Protein AF-A0A8R7V082-F1 (afdb_monomer_lite)

InterPro domains:
  IPR002182 NB-ARC [PF00931] (19-140)

Structure (mmCIF, N/CA/C/O backbone):
data_AF-A0A8R7V082-F1
#
_entry.id   AF-A0A8R7V082-F1
#
loop_
_atom_site.group_PDB
_atom_site.id
_atom_site.type_symbol
_atom_site.label_atom_id
_atom_site.label_alt_id
_atom_site.label_comp_id
_atom_site.label_asym_id
_atom_site.label_entity_id
_atom_site.label_seq_id
_atom_site.pdbx_PDB_ins_code
_atom_site.Cartn_x
_atom_site.Cartn_y
_atom_site.Cartn_z
_atom_site.occupancy
_atom_site.B_iso_or_equiv
_atom_site.auth_seq_id
_atom_site.auth_comp_id
_atom_site.auth_asym_id
_atom_site.auth_atom_id
_atom_site.pdbx_PDB_model_num
ATOM 1 N N . MET A 1 1 ? 19.829 -14.279 5.951 1.00 40.75 1 MET A N 1
ATOM 2 C CA . MET A 1 1 ? 19.672 -14.667 4.534 1.00 40.75 1 MET A CA 1
ATOM 3 C C . MET A 1 1 ? 19.369 -13.370 3.805 1.00 40.75 1 MET A C 1
ATOM 5 O O . MET A 1 1 ? 18.432 -12.704 4.218 1.00 40.75 1 MET A O 1
ATOM 9 N N . SER A 1 2 ? 20.220 -12.920 2.884 1.00 54.66 2 SER A N 1
ATOM 10 C CA . SER A 1 2 ? 19.981 -11.670 2.151 1.00 54.66 2 SER A CA 1
ATOM 11 C C . SER A 1 2 ? 18.778 -11.851 1.229 1.00 54.66 2 SER A C 1
ATOM 13 O O . SER A 1 2 ? 18.703 -12.863 0.530 1.00 54.66 2 SER A O 1
ATOM 15 N N . LEU A 1 3 ? 17.841 -10.901 1.241 1.00 65.12 3 LEU A N 1
ATOM 16 C CA . LEU A 1 3 ? 16.756 -10.869 0.263 1.00 65.12 3 LEU A CA 1
ATOM 17 C C . LEU A 1 3 ? 17.354 -10.753 -1.151 1.00 65.12 3 LEU A C 1
ATOM 19 O O . LEU A 1 3 ? 18.389 -10.099 -1.313 1.00 65.12 3 LEU A O 1
ATOM 23 N N . PRO A 1 4 ? 16.758 -11.398 -2.167 1.00 78.50 4 PRO A N 1
ATOM 24 C CA . PRO A 1 4 ? 17.217 -11.248 -3.540 1.00 78.50 4 PRO A CA 1
ATOM 25 C C . PRO A 1 4 ? 17.093 -9.780 -3.960 1.00 78.50 4 PRO A C 1
ATOM 27 O O . PRO A 1 4 ? 16.027 -9.181 -3.841 1.00 78.50 4 PRO A O 1
ATOM 30 N N . GLN A 1 5 ? 18.198 -9.207 -4.433 1.00 82.94 5 GLN A N 1
ATOM 31 C CA . GLN A 1 5 ? 18.265 -7.839 -4.938 1.00 82.94 5 GLN A CA 1
ATOM 32 C C . GLN A 1 5 ? 18.369 -7.863 -6.459 1.00 82.94 5 GLN A C 1
ATOM 34 O O . GLN A 1 5 ? 19.020 -8.737 -7.034 1.00 82.94 5 GLN A O 1
ATOM 39 N N . LEU A 1 6 ? 17.732 -6.888 -7.101 1.00 87.50 6 LEU A N 1
ATOM 40 C CA . LEU A 1 6 ? 17.827 -6.671 -8.533 1.00 87.50 6 LEU A CA 1
ATOM 41 C C . LEU A 1 6 ? 18.135 -5.202 -8.794 1.00 87.50 6 LEU A C 1
ATOM 43 O O . LEU A 1 6 ? 17.368 -4.324 -8.406 1.00 87.50 6 LEU A O 1
ATOM 47 N N . GLU A 1 7 ? 19.246 -4.958 -9.474 1.00 89.38 7 GLU A N 1
ATOM 48 C CA . GLU A 1 7 ? 19.639 -3.622 -9.902 1.00 89.38 7 GLU A CA 1
ATOM 49 C C . GLU A 1 7 ? 19.037 -3.308 -11.274 1.00 89.38 7 GLU A C 1
ATOM 51 O O . GLU A 1 7 ? 19.081 -4.128 -12.196 1.00 89.38 7 GLU A O 1
ATOM 56 N N . ILE A 1 8 ? 18.489 -2.101 -11.410 1.00 90.94 8 ILE A N 1
ATOM 57 C CA . ILE A 1 8 ? 18.062 -1.528 -12.688 1.00 90.94 8 ILE A CA 1
ATOM 58 C C . ILE A 1 8 ? 18.880 -0.267 -12.958 1.00 90.94 8 ILE A C 1
ATOM 60 O O . ILE A 1 8 ? 19.217 0.474 -12.036 1.00 90.94 8 ILE A O 1
ATOM 64 N N . PHE A 1 9 ? 19.187 -0.008 -14.226 1.00 90.50 9 PHE A N 1
ATOM 65 C CA . PHE A 1 9 ? 19.923 1.184 -14.635 1.00 90.50 9 PHE A CA 1
ATOM 66 C C . PHE A 1 9 ? 18.983 2.115 -15.390 1.00 90.50 9 PHE A C 1
ATOM 68 O O . PHE A 1 9 ? 18.525 1.780 -16.477 1.00 90.50 9 PHE A O 1
ATOM 75 N N . ALA A 1 10 ? 18.716 3.283 -14.811 1.00 94.88 10 ALA A N 1
ATOM 76 C CA . ALA A 1 10 ? 17.872 4.314 -15.400 1.00 94.88 10 ALA A CA 1
ATOM 77 C C . ALA A 1 10 ? 18.440 5.706 -15.111 1.00 94.88 10 ALA A C 1
ATOM 79 O O . ALA A 1 10 ? 19.001 5.947 -14.037 1.00 94.88 10 ALA A O 1
ATOM 80 N N . LYS A 1 11 ? 18.299 6.622 -16.071 1.00 94.25 11 LYS A N 1
ATOM 81 C CA . LYS A 1 11 ? 18.801 8.003 -16.000 1.00 94.25 11 LYS A CA 1
ATOM 82 C C . LYS A 1 11 ? 17.742 8.991 -15.532 1.00 94.25 11 LYS A C 1
ATOM 84 O O . LYS A 1 11 ? 18.093 10.067 -15.054 1.00 94.25 11 LYS A O 1
ATOM 89 N N . ASP A 1 12 ? 16.469 8.638 -15.675 1.00 95.81 12 ASP A N 1
ATOM 90 C CA . ASP A 1 12 ? 15.337 9.465 -15.280 1.00 95.81 12 ASP A CA 1
ATOM 91 C C . ASP A 1 12 ? 14.138 8.620 -14.816 1.00 95.81 12 ASP A C 1
ATOM 93 O O . ASP A 1 12 ? 14.175 7.388 -14.778 1.00 95.81 12 ASP A O 1
ATOM 97 N N . VAL A 1 13 ? 13.075 9.313 -14.403 1.00 96.31 13 VAL A N 1
ATOM 98 C CA . VAL A 1 13 ? 11.848 8.716 -13.858 1.00 96.31 13 VAL A CA 1
ATOM 99 C C . VAL A 1 13 ? 11.105 7.865 -14.888 1.00 96.31 13 VAL A C 1
ATOM 101 O O . VAL A 1 13 ? 10.506 6.853 -14.517 1.00 96.31 13 VAL A O 1
ATOM 104 N N . ASP A 1 14 ? 11.113 8.268 -16.158 1.00 96.00 14 ASP A N 1
ATOM 105 C CA . ASP A 1 14 ? 10.410 7.543 -17.211 1.00 96.00 14 ASP A CA 1
ATOM 106 C C . ASP A 1 14 ? 11.165 6.260 -17.558 1.00 96.00 14 ASP A C 1
ATOM 108 O O . ASP A 1 14 ? 10.558 5.192 -17.578 1.00 96.00 14 ASP A O 1
ATOM 112 N N . GLU A 1 15 ? 12.488 6.331 -17.725 1.00 95.94 15 GLU A N 1
ATOM 113 C CA . GLU A 1 15 ? 13.335 5.155 -17.953 1.00 95.94 15 GLU A CA 1
ATOM 114 C C . GLU A 1 15 ? 13.245 4.172 -16.775 1.00 95.94 15 GLU A C 1
ATOM 116 O O . GLU A 1 15 ? 13.080 2.973 -16.990 1.00 95.94 15 GLU A O 1
ATOM 121 N N . ALA A 1 16 ? 13.240 4.662 -15.529 1.00 96.12 16 ALA A N 1
ATOM 122 C CA . ALA A 1 16 ? 13.080 3.810 -14.349 1.00 96.12 16 ALA A CA 1
ATOM 123 C C . ALA A 1 16 ? 11.725 3.087 -14.337 1.00 96.12 16 ALA A C 1
ATOM 125 O O . ALA A 1 16 ? 11.667 1.889 -14.053 1.00 96.12 16 ALA A O 1
ATOM 126 N N . ARG A 1 17 ? 10.633 3.787 -14.679 1.00 94.88 17 ARG A N 1
ATOM 127 C CA . ARG A 1 17 ? 9.300 3.180 -14.812 1.00 94.88 17 ARG A CA 1
ATOM 128 C C . ARG A 1 17 ? 9.299 2.076 -15.871 1.00 94.88 17 ARG A C 1
ATOM 130 O O . ARG A 1 17 ? 8.786 0.992 -15.598 1.00 94.88 17 ARG A O 1
ATOM 137 N N . GLU A 1 18 ? 9.844 2.339 -17.059 1.00 93.38 18 GLU A N 1
ATOM 138 C CA . GLU A 1 18 ? 9.863 1.354 -18.149 1.00 93.38 18 GLU A CA 1
ATOM 139 C C . GLU A 1 18 ? 10.713 0.126 -17.795 1.00 93.38 18 GLU A C 1
ATOM 141 O O . GLU A 1 18 ? 10.300 -1.007 -18.047 1.00 93.38 18 GLU A O 1
ATOM 146 N N . GLU A 1 19 ? 11.860 0.321 -17.141 1.00 93.81 19 GLU A N 1
ATOM 147 C CA . GLU A 1 19 ? 12.701 -0.781 -16.666 1.00 93.81 19 GLU A CA 1
ATOM 148 C C . GLU A 1 19 ? 11.978 -1.631 -15.609 1.00 93.81 19 GLU A C 1
ATOM 150 O O . GLU A 1 19 ? 12.015 -2.862 -15.680 1.00 93.81 19 GLU A O 1
ATOM 155 N N . ILE A 1 20 ? 11.238 -1.006 -14.685 1.00 92.62 20 ILE A N 1
ATOM 156 C CA . ILE A 1 20 ? 10.399 -1.721 -13.712 1.00 92.62 20 ILE A CA 1
ATOM 157 C C . ILE A 1 20 ? 9.301 -2.519 -14.425 1.00 92.62 20 ILE A C 1
ATOM 159 O O . ILE A 1 20 ? 9.119 -3.701 -14.131 1.00 92.62 20 ILE A O 1
ATOM 163 N N . PHE A 1 21 ? 8.604 -1.935 -15.404 1.00 91.50 21 PHE A N 1
ATOM 164 C CA . PHE A 1 21 ? 7.598 -2.661 -16.189 1.00 91.50 21 PHE A CA 1
ATOM 165 C C . PHE A 1 21 ? 8.181 -3.803 -17.014 1.00 91.50 21 PHE A C 1
ATOM 167 O O . PHE A 1 21 ? 7.517 -4.823 -17.186 1.00 91.50 21 PHE A O 1
ATOM 174 N N . ARG A 1 22 ? 9.421 -3.679 -17.489 1.00 90.75 22 ARG A N 1
ATOM 175 C CA . ARG A 1 22 ? 10.118 -4.767 -18.179 1.00 90.75 22 ARG A CA 1
ATOM 176 C C . ARG A 1 22 ? 10.433 -5.925 -17.233 1.00 90.75 22 ARG A C 1
ATOM 178 O O . ARG A 1 22 ? 10.331 -7.082 -17.628 1.00 90.75 22 ARG A O 1
ATOM 185 N N . VAL A 1 23 ? 10.829 -5.615 -16.002 1.00 89.81 23 VAL A N 1
ATOM 186 C CA . VAL A 1 23 ? 11.282 -6.595 -15.010 1.00 89.81 23 VAL A CA 1
ATOM 187 C C . VAL A 1 23 ? 10.124 -7.294 -14.300 1.00 89.81 23 VAL A C 1
ATOM 189 O O . VAL A 1 23 ? 10.198 -8.502 -14.088 1.00 89.81 23 VAL A O 1
ATOM 192 N N . LEU A 1 24 ? 9.070 -6.567 -13.919 1.00 88.50 24 LEU A N 1
ATOM 193 C CA . LEU A 1 24 ? 7.959 -7.093 -13.116 1.00 88.50 24 LEU A CA 1
ATOM 194 C C . LEU A 1 24 ? 7.382 -8.424 -13.652 1.00 88.50 24 LEU A C 1
ATOM 196 O O . LEU A 1 24 ? 7.225 -9.349 -12.857 1.00 88.50 24 LEU A O 1
ATOM 200 N N . PRO A 1 25 ? 7.129 -8.596 -14.968 1.00 87.25 25 PRO A N 1
ATOM 201 C CA . PRO A 1 25 ? 6.652 -9.863 -15.535 1.00 87.25 25 PRO A CA 1
ATOM 202 C C . PRO A 1 25 ? 7.637 -11.031 -15.437 1.00 87.25 25 PRO A C 1
ATOM 204 O O . PRO A 1 25 ? 7.227 -12.185 -15.527 1.00 87.25 25 PRO A O 1
ATOM 207 N N . MET A 1 26 ? 8.934 -10.740 -15.313 1.00 86.75 26 MET A N 1
ATOM 208 C CA . MET A 1 26 ? 10.006 -11.738 -15.264 1.00 86.75 26 MET A CA 1
ATOM 209 C C . MET A 1 26 ? 10.259 -12.253 -13.843 1.00 86.75 26 MET A C 1
ATOM 211 O O . MET A 1 26 ? 10.973 -13.241 -13.674 1.00 86.75 26 MET A O 1
ATOM 215 N N . MET A 1 27 ? 9.709 -11.584 -12.826 1.00 84.56 27 MET A N 1
ATOM 216 C CA . MET A 1 27 ? 9.866 -11.991 -11.435 1.00 84.56 27 MET A CA 1
ATOM 217 C C . MET A 1 27 ? 9.117 -13.297 -11.142 1.00 84.56 27 MET A C 1
ATOM 219 O O . MET A 1 27 ? 8.095 -13.615 -11.756 1.00 84.56 27 MET A O 1
ATOM 223 N N . ASP A 1 28 ? 9.623 -14.058 -10.169 1.00 83.81 28 ASP A N 1
ATOM 224 C CA . ASP A 1 28 ? 8.953 -15.267 -9.698 1.00 83.81 28 ASP A CA 1
ATOM 225 C C . ASP A 1 28 ? 7.555 -14.924 -9.156 1.00 83.81 28 ASP A C 1
ATOM 227 O O . ASP A 1 28 ? 7.375 -13.961 -8.412 1.00 83.81 28 ASP A O 1
ATOM 231 N N . ARG A 1 29 ? 6.550 -15.736 -9.504 1.00 80.44 29 ARG A N 1
ATOM 232 C CA . ARG A 1 29 ? 5.146 -15.512 -9.113 1.00 80.44 29 ARG A CA 1
ATOM 233 C C . ARG A 1 29 ? 4.904 -15.587 -7.600 1.00 80.44 29 ARG A C 1
ATOM 235 O O . ARG A 1 29 ? 3.828 -15.207 -7.142 1.00 80.44 29 ARG A O 1
ATOM 242 N N . SER A 1 30 ? 5.853 -16.118 -6.834 1.00 83.44 30 SER A N 1
ATOM 243 C CA . SER A 1 30 ? 5.835 -16.122 -5.370 1.00 83.44 30 SER A CA 1
ATOM 244 C C . SER A 1 30 ? 6.271 -14.791 -4.756 1.00 83.44 30 SER A C 1
ATOM 246 O O . SER A 1 30 ? 5.974 -14.559 -3.583 1.00 83.44 30 SER A O 1
ATOM 248 N N . VAL A 1 31 ? 6.914 -13.900 -5.523 1.00 84.56 31 VAL A N 1
ATOM 249 C CA . VAL A 1 31 ? 7.263 -12.549 -5.070 1.00 84.56 31 VAL A CA 1
ATOM 250 C C . VAL A 1 31 ? 5.983 -11.728 -4.951 1.00 84.56 31 VAL A C 1
ATOM 252 O O . VAL A 1 31 ? 5.303 -11.455 -5.938 1.00 84.56 31 VAL A O 1
ATOM 255 N N . ARG A 1 32 ? 5.642 -11.351 -3.716 1.00 83.56 32 ARG A N 1
ATOM 256 C CA . ARG A 1 32 ? 4.443 -10.554 -3.399 1.00 83.56 32 ARG A CA 1
ATOM 257 C C . ARG A 1 32 ? 4.758 -9.130 -2.959 1.00 83.56 32 ARG A C 1
ATOM 259 O O . ARG A 1 32 ? 3.894 -8.271 -3.068 1.00 83.56 32 ARG A O 1
ATOM 266 N N . ILE A 1 33 ? 5.967 -8.898 -2.452 1.00 85.94 33 ILE A N 1
ATOM 267 C CA . ILE A 1 33 ? 6.411 -7.617 -1.900 1.00 85.94 33 ILE A CA 1
ATOM 268 C C . ILE A 1 33 ? 7.723 -7.251 -2.586 1.00 85.94 33 ILE A C 1
ATOM 270 O O . ILE A 1 33 ? 8.628 -8.081 -2.681 1.00 85.94 33 ILE A O 1
ATOM 274 N N . ILE A 1 34 ? 7.803 -6.017 -3.078 1.00 88.62 34 ILE A N 1
ATOM 275 C CA . ILE A 1 34 ? 8.984 -5.457 -3.732 1.00 88.62 34 ILE A CA 1
ATOM 276 C C . ILE A 1 34 ? 9.288 -4.134 -3.042 1.00 88.62 34 ILE A C 1
ATOM 278 O O . ILE A 1 34 ? 8.436 -3.250 -2.989 1.00 88.62 34 ILE A O 1
ATOM 282 N N . TYR A 1 35 ? 10.508 -4.004 -2.534 1.00 88.62 35 TYR A N 1
ATOM 283 C CA . TYR A 1 35 ? 11.029 -2.741 -2.030 1.00 88.62 35 TYR A CA 1
ATOM 284 C C . TYR A 1 35 ? 11.793 -2.025 -3.149 1.00 88.62 35 TYR A C 1
ATOM 286 O O . TYR A 1 35 ? 12.608 -2.642 -3.838 1.00 88.62 35 TYR A O 1
ATOM 294 N N . PHE A 1 36 ? 11.523 -0.734 -3.339 1.00 90.38 36 PHE A N 1
ATOM 295 C CA . PHE A 1 36 ? 12.185 0.094 -4.344 1.00 90.38 36 PHE A CA 1
ATOM 296 C C . PHE A 1 36 ? 12.966 1.224 -3.670 1.00 90.38 36 PHE A C 1
ATOM 298 O O . PHE A 1 36 ? 12.372 2.163 -3.150 1.00 90.38 36 PHE A O 1
ATOM 305 N N . ASP A 1 37 ? 14.296 1.134 -3.724 1.00 87.94 37 ASP A N 1
ATOM 306 C CA . ASP A 1 37 ? 15.210 2.059 -3.039 1.00 87.94 37 ASP A CA 1
ATOM 307 C C . ASP A 1 37 ? 15.509 3.349 -3.830 1.00 87.94 37 ASP A C 1
ATOM 309 O O . ASP A 1 37 ? 16.073 4.307 -3.306 1.00 87.94 37 ASP A O 1
ATOM 313 N N . GLY A 1 38 ? 15.141 3.403 -5.113 1.00 90.50 38 GLY A N 1
ATOM 314 C CA . GLY A 1 38 ? 15.473 4.533 -5.984 1.00 90.50 38 GLY A CA 1
ATOM 315 C C . GLY A 1 38 ? 16.980 4.691 -6.226 1.00 90.50 38 GLY A C 1
ATOM 316 O O . GLY A 1 38 ? 17.742 3.726 -6.198 1.00 90.50 38 GLY A O 1
ATOM 317 N N . TRP A 1 39 ? 17.425 5.922 -6.490 1.00 91.75 39 TRP A N 1
ATOM 318 C CA . TRP A 1 39 ? 18.845 6.245 -6.693 1.00 91.75 39 TRP A CA 1
ATOM 319 C C . TRP A 1 39 ? 19.532 6.519 -5.350 1.00 91.75 39 TRP A C 1
ATOM 321 O O . TRP A 1 39 ? 19.882 7.661 -5.057 1.00 91.75 39 TRP A O 1
ATOM 331 N N . GLY A 1 40 ? 19.667 5.490 -4.509 1.00 83.81 40 GLY A N 1
ATOM 332 C CA . GLY A 1 40 ? 20.193 5.625 -3.145 1.00 83.81 40 GLY A CA 1
ATOM 333 C C . GLY A 1 40 ? 19.275 6.458 -2.246 1.00 83.81 40 GLY A C 1
ATOM 334 O O . GLY A 1 40 ? 19.729 7.402 -1.601 1.00 83.81 40 GLY A O 1
ATOM 335 N N . GLY A 1 41 ? 17.971 6.171 -2.284 1.00 82.50 41 GLY A N 1
ATOM 336 C CA . GLY A 1 41 ? 16.917 6.872 -1.544 1.00 82.50 41 GLY A CA 1
ATOM 337 C C . GLY A 1 41 ? 16.234 8.013 -2.309 1.00 82.50 41 GLY A C 1
ATOM 338 O O . GLY A 1 41 ? 15.184 8.502 -1.893 1.00 82.50 41 GLY A O 1
ATOM 339 N N . PHE A 1 42 ? 16.775 8.447 -3.451 1.00 86.31 42 PHE A N 1
ATOM 340 C CA . PHE A 1 42 ? 16.197 9.544 -4.234 1.00 86.31 42 PHE A CA 1
ATOM 341 C C . PHE A 1 42 ? 15.216 9.057 -5.302 1.00 86.31 42 PHE A C 1
ATOM 343 O O . PHE A 1 42 ? 15.352 7.972 -5.861 1.00 86.31 42 PHE A O 1
ATOM 350 N N . GLY A 1 43 ? 14.229 9.896 -5.631 1.00 89.94 43 GLY A N 1
ATOM 351 C CA . GLY A 1 43 ? 13.318 9.673 -6.759 1.00 89.94 43 GLY A CA 1
ATOM 352 C C . GLY A 1 43 ? 12.243 8.600 -6.545 1.00 89.94 43 GLY A C 1
ATOM 353 O O . GLY A 1 43 ? 11.382 8.459 -7.410 1.00 89.94 43 GLY A O 1
ATOM 354 N N . VAL A 1 44 ? 12.226 7.918 -5.392 1.00 91.00 44 VAL A N 1
ATOM 355 C CA . VAL A 1 44 ? 11.258 6.862 -5.036 1.00 91.00 44 VAL A CA 1
ATOM 356 C C . VAL A 1 44 ? 9.818 7.309 -5.283 1.00 91.00 44 VAL A C 1
ATOM 358 O O . VAL A 1 44 ? 9.118 6.727 -6.112 1.00 91.00 44 VAL A O 1
ATOM 361 N N . SER A 1 45 ? 9.382 8.405 -4.652 1.00 89.88 45 SER A N 1
ATOM 362 C CA . SER A 1 45 ? 8.003 8.884 -4.801 1.00 89.88 45 SER A CA 1
ATOM 363 C C . SER A 1 45 ? 7.676 9.321 -6.230 1.00 89.88 45 SER A C 1
ATOM 365 O O . SER A 1 45 ? 6.543 9.164 -6.674 1.00 89.88 45 SER A O 1
ATOM 367 N N . ALA A 1 46 ? 8.645 9.872 -6.969 1.00 93.12 46 ALA A N 1
ATOM 368 C CA . ALA A 1 46 ? 8.428 10.297 -8.351 1.00 93.12 46 ALA A CA 1
ATOM 369 C C . ALA A 1 46 ? 8.213 9.092 -9.280 1.00 93.12 46 ALA A C 1
ATOM 371 O O . ALA A 1 46 ? 7.275 9.091 -10.078 1.00 93.12 46 ALA A O 1
ATOM 372 N N . VAL A 1 47 ? 9.032 8.047 -9.130 1.00 94.56 47 VAL A N 1
ATOM 373 C CA . VAL A 1 47 ? 8.926 6.803 -9.904 1.00 94.56 47 VAL A CA 1
ATOM 374 C C . VAL A 1 47 ? 7.649 6.045 -9.557 1.00 94.56 47 VAL A C 1
ATOM 376 O O . VAL A 1 47 ? 6.890 5.705 -10.462 1.00 94.56 47 VAL A O 1
ATOM 379 N N . LEU A 1 48 ? 7.343 5.846 -8.271 1.00 92.94 48 LEU A N 1
ATOM 380 C CA . LEU A 1 48 ? 6.135 5.128 -7.849 1.00 92.94 48 LEU A CA 1
ATOM 381 C C . LEU A 1 48 ? 4.845 5.844 -8.289 1.00 92.94 48 LEU A C 1
ATOM 383 O O . LEU A 1 48 ? 3.927 5.191 -8.785 1.00 92.94 48 LEU A O 1
ATOM 387 N N . ARG A 1 49 ? 4.791 7.185 -8.228 1.00 91.94 49 ARG A N 1
ATOM 388 C CA . ARG A 1 49 ? 3.665 7.962 -8.790 1.00 91.94 49 ARG A CA 1
ATOM 389 C C . ARG A 1 49 ? 3.578 7.839 -10.313 1.00 91.94 49 ARG A C 1
ATOM 391 O O . ARG A 1 49 ? 2.479 7.753 -10.858 1.00 91.94 49 ARG A O 1
ATOM 398 N N . SER A 1 50 ? 4.719 7.826 -11.006 1.00 94.25 50 SER A N 1
ATOM 399 C CA . SER A 1 50 ? 4.775 7.619 -12.460 1.00 94.25 50 SER A CA 1
ATOM 400 C C . SER A 1 50 ? 4.228 6.240 -12.845 1.00 94.25 50 SER A C 1
ATOM 402 O O . SER A 1 50 ? 3.397 6.135 -13.748 1.00 94.25 50 SER A O 1
ATOM 404 N N . ILE A 1 51 ? 4.605 5.196 -12.098 1.00 92.81 51 ILE A N 1
ATOM 405 C CA . ILE A 1 51 ? 4.052 3.845 -12.233 1.00 92.81 51 ILE A CA 1
ATOM 406 C C . ILE A 1 51 ? 2.543 3.863 -11.998 1.00 92.81 51 ILE A C 1
ATOM 408 O O . ILE A 1 51 ? 1.806 3.442 -12.882 1.00 92.81 51 ILE A O 1
ATOM 412 N N . ALA A 1 52 ? 2.067 4.395 -10.868 1.00 90.19 52 ALA A N 1
ATOM 413 C CA . ALA A 1 52 ? 0.641 4.429 -10.534 1.00 90.19 52 ALA A CA 1
ATOM 414 C C . ALA A 1 52 ? -0.207 5.118 -11.618 1.00 90.19 52 ALA A C 1
ATOM 416 O O . ALA A 1 52 ? -1.317 4.683 -11.917 1.00 90.19 52 ALA A O 1
ATOM 417 N N . LYS A 1 53 ? 0.338 6.163 -12.253 1.00 91.44 53 LYS A N 1
ATOM 418 C CA . LYS A 1 53 ? -0.321 6.901 -13.336 1.00 91.44 53 LYS A CA 1
ATOM 419 C C . LYS A 1 53 ? -0.428 6.104 -14.640 1.00 91.44 53 LYS A C 1
ATOM 421 O O . LYS A 1 53 ? -1.407 6.262 -15.365 1.00 91.44 53 LYS A O 1
ATOM 426 N N . VAL A 1 54 ? 0.584 5.303 -14.970 1.00 91.19 54 VAL A N 1
ATOM 427 C CA . VAL A 1 54 ? 0.695 4.619 -16.271 1.00 91.19 54 VAL A CA 1
ATOM 428 C C . VAL A 1 54 ? 0.195 3.178 -16.203 1.00 91.19 54 VAL A C 1
ATOM 430 O O . VAL A 1 54 ? -0.400 2.688 -17.157 1.00 91.19 54 VAL A O 1
ATOM 433 N N . LEU A 1 55 ? 0.346 2.508 -15.064 1.00 88.75 55 LEU A N 1
ATOM 434 C CA . LEU A 1 55 ? -0.037 1.111 -14.874 1.00 88.75 55 LEU A CA 1
ATOM 435 C C . LEU A 1 55 ? -1.491 0.788 -15.301 1.00 88.75 55 LEU A C 1
ATOM 437 O O . LEU A 1 55 ? -1.674 -0.245 -15.941 1.00 88.75 55 LEU A O 1
ATOM 441 N N . PRO A 1 56 ? -2.515 1.648 -15.083 1.00 86.69 56 PRO A N 1
ATOM 442 C CA . PRO A 1 56 ? -3.880 1.372 -15.549 1.00 86.69 56 PRO A CA 1
ATOM 443 C C . PRO A 1 56 ? -4.027 1.245 -17.077 1.00 86.69 56 PRO A C 1
ATOM 445 O O . PRO A 1 56 ? -4.965 0.600 -17.557 1.00 86.69 56 PRO A O 1
ATOM 448 N N . SER A 1 57 ? -3.141 1.879 -17.855 1.00 85.19 57 SER A N 1
ATOM 449 C CA . SER A 1 57 ? -3.157 1.845 -19.324 1.00 85.19 57 SER A CA 1
ATOM 450 C C . SER A 1 57 ? -2.198 0.810 -19.919 1.00 85.19 57 SER A C 1
ATOM 452 O O . SER A 1 57 ? -2.308 0.486 -21.105 1.00 85.19 57 SER A O 1
ATOM 454 N N . VAL A 1 58 ? -1.304 0.234 -19.112 1.00 80.69 58 VAL A N 1
ATOM 455 C CA . VAL A 1 58 ? -0.375 -0.814 -19.540 1.00 80.69 58 VAL A CA 1
ATOM 456 C C . VAL A 1 58 ? -1.113 -2.147 -19.609 1.00 80.69 58 VAL A C 1
ATOM 458 O O . VAL A 1 58 ? -1.454 -2.756 -18.602 1.00 80.69 58 VAL A O 1
ATOM 461 N N . ARG A 1 59 ? -1.366 -2.612 -20.834 1.00 68.25 59 ARG A N 1
ATOM 462 C CA . ARG A 1 59 ? -1.983 -3.924 -21.115 1.00 68.25 59 ARG A CA 1
ATOM 463 C C . ARG A 1 59 ? -1.109 -4.812 -21.996 1.00 68.25 59 ARG A C 1
ATOM 465 O O . ARG A 1 59 ? -1.599 -5.725 -22.652 1.00 68.25 59 ARG A O 1
ATOM 472 N N . THR A 1 60 ? 0.182 -4.507 -22.053 1.00 67.00 60 THR A N 1
ATOM 473 C CA . THR A 1 60 ? 1.151 -5.163 -22.938 1.00 67.00 60 THR A CA 1
ATOM 474 C C . THR A 1 60 ? 1.472 -6.596 -22.514 1.00 67.00 60 THR A C 1
ATOM 476 O O . THR A 1 60 ? 1.831 -7.399 -23.369 1.00 67.00 60 THR A O 1
ATOM 479 N N . ALA A 1 61 ? 1.296 -6.935 -21.231 1.00 74.12 61 ALA A N 1
ATOM 480 C CA . ALA A 1 61 ? 1.562 -8.260 -20.678 1.00 74.12 61 ALA A CA 1
ATOM 481 C C . ALA A 1 61 ? 0.457 -8.682 -19.683 1.00 74.12 61 ALA A C 1
ATOM 483 O O . ALA A 1 61 ? 0.080 -7.870 -18.830 1.00 74.12 61 ALA A O 1
ATOM 484 N N . PRO 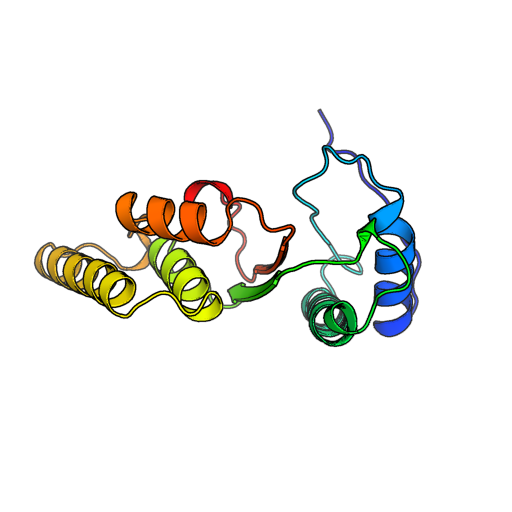A 1 62 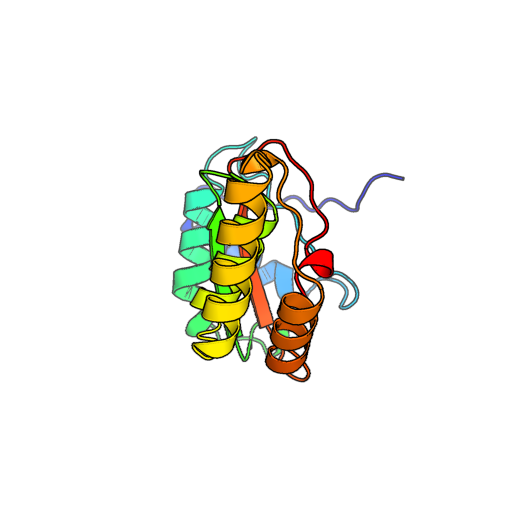? -0.050 -9.933 -19.725 1.00 78.50 62 PRO A N 1
ATOM 485 C CA . PRO A 1 62 ? -1.006 -10.449 -18.736 1.00 78.50 62 PRO A CA 1
ATOM 486 C C . PRO A 1 62 ? -0.521 -10.316 -17.284 1.00 78.50 62 PRO A C 1
ATOM 488 O O . PRO A 1 62 ? -1.322 -10.164 -16.360 1.00 78.50 62 PRO A O 1
ATOM 491 N N . GLU A 1 63 ? 0.794 -10.339 -17.070 1.00 81.56 63 GLU A N 1
ATOM 492 C CA . GLU A 1 63 ? 1.459 -10.154 -15.781 1.00 81.56 63 GLU A CA 1
ATOM 493 C C . GLU A 1 63 ? 1.279 -8.736 -15.222 1.00 81.56 63 GLU A C 1
ATOM 495 O O . GLU A 1 63 ? 1.214 -8.586 -14.004 1.00 81.56 63 GLU A O 1
ATOM 500 N N . LEU A 1 64 ? 1.076 -7.727 -16.073 1.00 83.75 64 LEU A N 1
ATOM 501 C CA . LEU A 1 64 ? 0.824 -6.333 -15.674 1.00 83.75 64 LEU A CA 1
ATOM 502 C C . LEU A 1 64 ? -0.658 -5.942 -15.713 1.00 83.75 64 LEU A C 1
ATOM 504 O O . LEU A 1 64 ? -1.018 -4.848 -15.292 1.00 83.75 64 LEU A O 1
ATOM 508 N N . CYS A 1 65 ? -1.537 -6.834 -16.172 1.00 85.94 65 CYS A N 1
ATOM 509 C CA . CYS A 1 65 ? -2.978 -6.622 -16.083 1.00 85.94 65 CYS A CA 1
ATOM 510 C C . CYS A 1 65 ? -3.438 -6.838 -14.636 1.00 85.94 65 CYS A C 1
ATOM 512 O O . CYS A 1 65 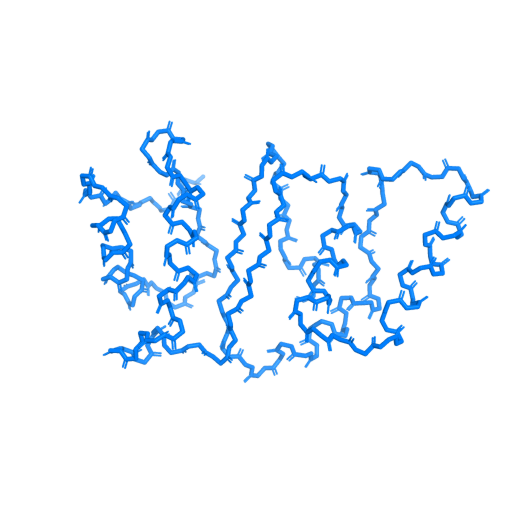? -3.482 -7.979 -14.171 1.00 85.94 65 CYS A O 1
ATOM 514 N N . PHE A 1 66 ? -3.755 -5.755 -13.931 1.00 88.69 66 PHE A N 1
ATOM 515 C CA . PHE A 1 66 ? -4.335 -5.782 -12.589 1.00 88.69 66 PHE A CA 1
ATOM 516 C C . PHE A 1 66 ? -5.805 -5.360 -12.652 1.00 88.69 66 PHE A C 1
ATOM 518 O O . PHE A 1 66 ? -6.149 -4.389 -13.325 1.00 88.69 66 PHE A O 1
ATOM 525 N N . ASP A 1 67 ? -6.665 -6.076 -11.934 1.00 90.00 67 ASP A N 1
ATOM 526 C CA . ASP A 1 67 ? -8.075 -5.722 -11.751 1.00 90.00 67 ASP A CA 1
ATOM 527 C C . ASP A 1 67 ? -8.213 -4.448 -10.912 1.00 90.00 67 ASP A C 1
ATOM 529 O O . ASP A 1 67 ? -9.157 -3.674 -11.078 1.00 90.00 67 ASP A O 1
ATOM 533 N N . ARG A 1 68 ? -7.268 -4.242 -9.987 1.00 89.38 68 ARG A N 1
ATOM 534 C CA . ARG A 1 68 ? -7.224 -3.097 -9.078 1.00 89.38 68 ARG A CA 1
ATOM 535 C C . ARG A 1 68 ? -5.795 -2.594 -8.926 1.00 89.38 68 ARG A C 1
ATOM 537 O O . ARG A 1 68 ? -4.865 -3.378 -8.757 1.00 89.38 68 ARG A O 1
ATOM 544 N N . ILE A 1 69 ? -5.639 -1.279 -8.946 1.00 90.12 69 ILE A N 1
ATOM 545 C CA . ILE A 1 69 ? -4.396 -0.599 -8.593 1.00 90.12 69 ILE A CA 1
ATOM 546 C C . ILE A 1 69 ? -4.747 0.281 -7.406 1.00 90.12 69 ILE A C 1
ATOM 548 O O . ILE A 1 69 ? -5.650 1.104 -7.511 1.00 90.12 69 ILE A O 1
ATOM 552 N N . ILE A 1 70 ? -4.094 0.034 -6.280 1.00 90.12 70 ILE A N 1
ATOM 553 C CA . ILE A 1 70 ? -4.381 0.669 -4.996 1.00 90.12 70 ILE A CA 1
ATOM 554 C C . ILE A 1 70 ? -3.171 1.533 -4.682 1.00 90.12 70 ILE A C 1
ATOM 556 O O . ILE A 1 70 ? -2.072 1.002 -4.525 1.00 90.12 70 ILE A O 1
ATOM 560 N N . HIS A 1 71 ? -3.344 2.848 -4.639 1.00 90.06 71 HIS A N 1
ATOM 561 C CA . HIS A 1 71 ? -2.251 3.761 -4.330 1.00 90.06 71 HIS A CA 1
ATOM 562 C C . HIS A 1 71 ? -2.444 4.339 -2.932 1.00 90.06 71 HIS A C 1
ATOM 564 O O . HIS A 1 71 ? -3.374 5.102 -2.696 1.00 90.06 71 HIS A O 1
ATOM 570 N N . ILE A 1 72 ? -1.543 3.993 -2.017 1.00 88.50 72 ILE A N 1
ATOM 571 C CA . ILE A 1 72 ? -1.578 4.454 -0.632 1.00 88.50 72 ILE A CA 1
ATOM 572 C C . ILE A 1 72 ? -0.409 5.412 -0.418 1.00 88.50 72 ILE A C 1
ATOM 574 O O . ILE A 1 72 ? 0.759 5.013 -0.459 1.00 88.50 72 ILE A O 1
ATOM 578 N N . ASP A 1 73 ? -0.731 6.686 -0.198 1.00 85.19 73 ASP A N 1
ATOM 579 C CA . ASP A 1 73 ? 0.248 7.680 0.235 1.00 85.19 73 ASP A CA 1
ATOM 580 C C . ASP A 1 73 ? 0.314 7.682 1.763 1.00 85.19 73 ASP A C 1
ATOM 582 O O . ASP A 1 73 ? -0.639 8.067 2.435 1.00 85.19 73 ASP A O 1
ATOM 586 N N . CYS A 1 74 ? 1.435 7.219 2.310 1.00 80.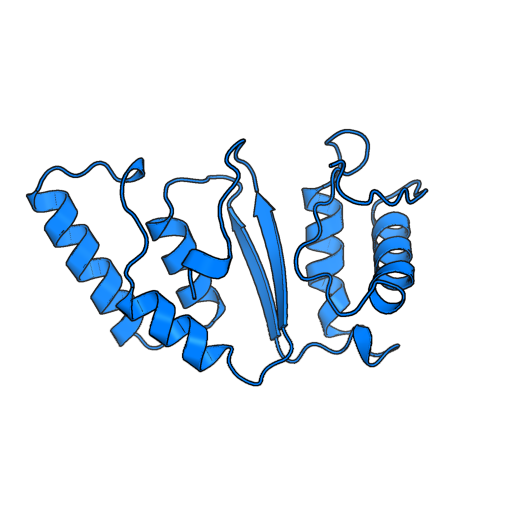25 74 CYS A N 1
ATOM 587 C CA . CYS A 1 74 ? 1.712 7.235 3.741 1.00 80.25 74 CYS A CA 1
ATOM 588 C C . CYS A 1 74 ? 3.073 7.885 3.999 1.00 80.25 74 CYS A C 1
ATOM 590 O O . CYS A 1 74 ? 3.907 7.413 4.775 1.00 80.25 74 CYS A O 1
ATOM 592 N N . SER A 1 75 ? 3.303 8.994 3.300 1.00 81.75 75 SER A N 1
ATOM 593 C CA . SER A 1 75 ? 4.435 9.874 3.570 1.00 81.75 75 SER A CA 1
ATOM 594 C C . SER A 1 75 ? 4.407 10.422 5.003 1.00 81.75 75 SER A C 1
ATOM 596 O O . SER A 1 75 ? 5.454 10.556 5.628 1.00 81.75 75 SER A O 1
ATOM 598 N N . GLU A 1 76 ? 3.214 10.666 5.547 1.00 82.69 76 GLU A N 1
ATOM 599 C CA . GLU A 1 76 ? 2.983 11.063 6.939 1.00 82.69 76 GLU A CA 1
ATOM 600 C C . GLU A 1 76 ? 2.400 9.895 7.747 1.00 82.69 76 GLU A C 1
ATOM 602 O O . GLU A 1 76 ? 1.232 9.911 8.140 1.00 82.69 76 GLU A O 1
ATOM 607 N N . TRP A 1 77 ? 3.190 8.841 7.964 1.00 85.62 77 TRP A N 1
ATOM 608 C CA . TRP A 1 77 ? 2.766 7.727 8.817 1.00 85.62 77 TRP A CA 1
ATOM 609 C C . TRP A 1 77 ? 2.330 8.224 10.204 1.00 85.62 77 TRP A C 1
ATOM 611 O O . TRP A 1 77 ? 3.062 8.961 10.867 1.00 85.62 77 TRP A O 1
ATOM 621 N N . LYS A 1 78 ? 1.159 7.765 10.659 1.00 88.81 78 LYS A N 1
ATOM 622 C CA . LYS A 1 78 ? 0.633 8.043 12.004 1.00 88.81 78 LYS A CA 1
ATOM 623 C C . LYS A 1 78 ? 0.486 6.769 12.817 1.00 88.81 78 LYS A C 1
ATOM 625 O O . LYS A 1 78 ? 1.084 6.654 13.879 1.00 88.81 78 LYS A O 1
ATOM 630 N N . SER A 1 79 ? -0.276 5.808 12.302 1.00 90.88 79 SER A N 1
ATOM 631 C CA . SER A 1 79 ? -0.517 4.520 12.946 1.00 90.88 79 SER A CA 1
ATOM 632 C C . SER A 1 79 ? -0.977 3.465 11.947 1.00 90.88 79 SER A C 1
ATOM 634 O O . SER A 1 79 ? -1.392 3.777 10.824 1.00 90.88 79 SER A O 1
ATOM 636 N N . GLU A 1 80 ? -0.969 2.208 12.390 1.00 91.75 80 GLU A N 1
ATOM 637 C CA . GLU A 1 80 ? -1.564 1.098 11.643 1.00 91.75 80 GLU A CA 1
ATOM 638 C C . GLU A 1 80 ? -3.055 1.340 11.368 1.00 91.75 80 GLU A C 1
ATOM 640 O O . GLU A 1 80 ? -3.552 1.033 10.282 1.00 91.75 80 GLU A O 1
ATOM 645 N N . ARG A 1 81 ? -3.775 1.938 12.328 1.00 94.12 81 ARG A N 1
ATOM 646 C CA . ARG A 1 81 ? -5.187 2.304 12.167 1.00 94.12 81 ARG A CA 1
ATOM 647 C C . ARG A 1 81 ? -5.396 3.306 11.034 1.00 94.12 81 ARG A C 1
ATOM 649 O O . ARG A 1 81 ? -6.292 3.110 10.211 1.00 94.12 81 ARG A O 1
ATOM 656 N N . THR A 1 82 ? -4.571 4.352 10.961 1.00 92.38 82 THR A N 1
ATOM 657 C CA . THR A 1 82 ? -4.641 5.348 9.880 1.00 92.38 82 THR A CA 1
ATOM 658 C C . THR A 1 82 ? -4.390 4.698 8.521 1.00 92.38 82 THR A C 1
ATOM 660 O O . THR A 1 82 ? -5.102 4.983 7.561 1.00 92.38 82 THR A O 1
ATOM 663 N N . MET A 1 83 ? -3.437 3.766 8.440 1.00 89.81 83 MET A N 1
ATOM 664 C CA . MET A 1 83 ? -3.181 3.011 7.215 1.00 89.81 83 MET A CA 1
ATOM 665 C C . MET A 1 83 ? -4.369 2.150 6.791 1.00 89.81 83 MET A C 1
ATOM 667 O O . MET A 1 83 ? -4.781 2.184 5.631 1.00 89.81 83 MET A O 1
ATOM 671 N N . GLN A 1 84 ? -4.939 1.396 7.729 1.00 93.19 84 GLN A N 1
ATOM 672 C CA . GLN A 1 84 ? -6.094 0.550 7.454 1.00 93.19 84 GLN A CA 1
ATOM 673 C C . GLN A 1 84 ? -7.284 1.378 6.942 1.00 93.19 84 GLN A C 1
ATOM 675 O O . GLN A 1 84 ? -7.991 0.948 6.028 1.00 93.19 84 GLN A O 1
ATOM 680 N N . ARG A 1 85 ? -7.470 2.589 7.486 1.00 93.94 85 ARG A N 1
ATOM 681 C CA . ARG A 1 85 ? -8.475 3.553 7.022 1.00 93.94 85 ARG A CA 1
ATOM 682 C C . ARG A 1 85 ? -8.213 4.016 5.587 1.00 93.94 85 ARG A C 1
ATOM 684 O O . ARG A 1 85 ? -9.124 3.928 4.770 1.00 93.94 85 ARG A O 1
ATOM 691 N N . LEU A 1 86 ? -6.981 4.410 5.250 1.00 92.00 86 LEU A N 1
ATOM 692 C CA . LEU A 1 86 ? -6.614 4.806 3.881 1.00 92.00 86 LEU A CA 1
ATOM 693 C C . LEU A 1 86 ? -6.874 3.683 2.865 1.00 92.00 86 LEU A C 1
ATOM 695 O O . LEU A 1 86 ? -7.397 3.935 1.782 1.00 92.00 86 LEU A O 1
ATOM 699 N N . ILE A 1 87 ? -6.566 2.431 3.223 1.00 92.12 87 ILE A N 1
ATOM 700 C CA . ILE A 1 87 ? -6.861 1.269 2.370 1.00 92.12 87 ILE A CA 1
ATOM 701 C C . ILE A 1 87 ? -8.373 1.113 2.174 1.00 92.12 87 ILE A C 1
ATOM 703 O O . ILE A 1 87 ? -8.828 0.908 1.048 1.00 92.12 87 ILE A O 1
ATOM 707 N N . ALA A 1 88 ? -9.165 1.223 3.243 1.00 93.81 88 ALA A N 1
ATOM 708 C CA . ALA A 1 88 ? -10.620 1.127 3.157 1.00 93.81 88 ALA A CA 1
ATOM 709 C C . ALA A 1 88 ? -11.230 2.229 2.268 1.00 93.81 88 ALA A C 1
ATOM 711 O O . ALA A 1 88 ? -12.128 1.949 1.470 1.00 93.81 88 ALA A O 1
ATOM 712 N N . GLU A 1 89 ? -10.723 3.458 2.370 1.00 92.88 89 GLU A N 1
ATOM 713 C CA . GLU A 1 89 ? -11.148 4.603 1.557 1.00 92.88 89 GLU A CA 1
ATOM 714 C C . GLU A 1 89 ? -10.777 4.430 0.079 1.00 92.88 89 GLU A C 1
ATOM 716 O O . GLU A 1 89 ? -11.632 4.603 -0.793 1.00 92.88 89 GLU A O 1
ATOM 721 N N . GLU A 1 90 ? -9.545 4.002 -0.215 1.00 91.50 90 GLU A N 1
ATOM 722 C CA . GLU A 1 90 ? -9.075 3.759 -1.586 1.00 91.50 90 GLU A CA 1
ATOM 723 C C . GLU A 1 90 ? -9.853 2.613 -2.255 1.00 91.50 90 GLU A C 1
ATOM 725 O O . GLU A 1 90 ? -10.205 2.670 -3.438 1.00 91.50 90 GLU A O 1
ATOM 730 N N . LEU A 1 91 ? -10.218 1.586 -1.479 1.00 92.38 91 LEU A N 1
ATOM 731 C CA . LEU A 1 91 ? -11.099 0.505 -1.926 1.00 92.38 91 LEU A CA 1
ATOM 732 C C . LEU A 1 91 ? -12.573 0.910 -2.022 1.00 92.38 91 LEU A C 1
ATOM 734 O O . LEU A 1 91 ? -13.370 0.133 -2.559 1.00 92.38 91 LEU A O 1
ATOM 738 N N . LYS A 1 92 ? -12.928 2.113 -1.554 1.00 92.75 92 LYS A N 1
ATOM 739 C CA . LYS A 1 92 ? -14.299 2.634 -1.486 1.00 92.75 92 LYS A CA 1
ATOM 740 C C . LYS A 1 92 ? -15.226 1.668 -0.758 1.00 92.75 92 LYS A C 1
ATOM 742 O O . LYS A 1 92 ? -16.324 1.369 -1.236 1.00 92.75 92 LYS A O 1
ATOM 747 N N . LEU A 1 93 ? -14.750 1.133 0.366 1.00 93.25 93 LEU A N 1
ATOM 748 C CA . LEU A 1 93 ? -15.564 0.266 1.204 1.00 93.25 93 LEU A CA 1
ATOM 749 C C . LEU A 1 93 ? -16.779 1.030 1.738 1.00 93.25 93 LEU A C 1
ATOM 751 O O . LEU A 1 93 ? -16.774 2.255 1.852 1.00 93.25 93 LEU A O 1
ATOM 755 N N . ASP A 1 94 ? -17.841 0.282 2.028 1.00 91.31 94 ASP A N 1
ATOM 756 C CA . ASP A 1 94 ? -19.106 0.842 2.492 1.00 91.31 94 ASP A CA 1
ATOM 757 C C . ASP A 1 94 ? -18.934 1.675 3.776 1.00 91.31 94 ASP A C 1
ATOM 759 O O . ASP A 1 94 ? -18.044 1.419 4.591 1.00 91.31 94 ASP A O 1
ATOM 763 N N . HIS A 1 95 ? -19.834 2.640 3.988 1.00 90.81 95 HIS A N 1
ATOM 764 C CA . HIS A 1 95 ? -19.827 3.512 5.165 1.00 90.81 95 HIS A CA 1
ATOM 765 C C . HIS A 1 95 ? -19.828 2.725 6.486 1.00 90.81 95 HIS A C 1
ATOM 767 O O . HIS A 1 95 ? -19.299 3.202 7.487 1.00 90.81 95 HIS A O 1
ATOM 773 N N . SER A 1 96 ? -20.366 1.503 6.508 1.00 92.75 96 SER A N 1
ATOM 774 C CA . SER A 1 96 ? -20.276 0.611 7.668 1.00 92.75 96 SER A CA 1
ATOM 775 C C . SER A 1 96 ? -18.838 0.329 8.119 1.00 92.75 96 SER A C 1
ATOM 777 O O . SER A 1 96 ? -18.611 0.189 9.320 1.00 92.75 96 SER A O 1
ATOM 779 N N . VAL A 1 97 ? -17.864 0.286 7.204 1.00 94.75 97 VAL A N 1
ATOM 780 C CA . VAL A 1 97 ? -16.440 0.117 7.537 1.00 94.75 97 VAL A CA 1
ATOM 781 C C . VAL A 1 97 ? -15.898 1.357 8.234 1.00 94.75 97 VAL A C 1
ATOM 783 O O . VAL A 1 97 ? -15.280 1.242 9.292 1.00 94.75 97 VAL A O 1
ATOM 786 N N . ILE A 1 98 ? -16.188 2.533 7.677 1.00 92.62 98 ILE A N 1
ATOM 787 C CA . ILE A 1 98 ? -15.789 3.823 8.249 1.00 92.62 98 ILE A CA 1
ATOM 788 C C . ILE A 1 98 ? -16.397 3.991 9.645 1.00 92.62 98 ILE A C 1
ATOM 790 O O . ILE A 1 98 ? -15.681 4.303 10.586 1.00 92.62 98 ILE A O 1
ATOM 794 N N . SER A 1 99 ? -17.669 3.627 9.830 1.00 96.19 99 SER A N 1
ATOM 795 C CA . SER A 1 99 ? -18.324 3.666 11.143 1.00 96.19 99 SER A CA 1
ATOM 796 C C . SER A 1 99 ? -17.715 2.716 12.179 1.00 96.19 99 SER A C 1
ATOM 798 O O . SER A 1 99 ? -17.753 3.021 13.367 1.00 96.19 99 SER A O 1
ATOM 800 N N . ILE A 1 100 ? -17.172 1.561 11.771 1.00 97.44 100 ILE A N 1
ATOM 801 C CA . ILE A 1 100 ? -16.459 0.663 12.696 1.00 97.44 100 ILE A CA 1
ATOM 802 C C . ILE A 1 100 ? -15.148 1.308 13.154 1.00 97.44 100 ILE A C 1
ATOM 804 O O . ILE A 1 100 ? -14.833 1.241 14.340 1.00 97.44 100 ILE A O 1
ATOM 808 N N . LEU A 1 101 ? -14.412 1.929 12.228 1.00 96.69 101 LEU A N 1
ATOM 809 C CA . LEU A 1 101 ? -13.173 2.638 12.542 1.00 96.69 101 LEU A CA 1
ATOM 810 C C . LEU A 1 101 ? -13.446 3.836 13.462 1.00 96.69 101 LEU A C 1
ATOM 812 O O . LEU A 1 101 ? -12.826 3.933 14.513 1.00 96.69 101 LEU A O 1
ATOM 816 N N . ASP A 1 102 ? -14.415 4.686 13.113 1.00 96.94 102 ASP A N 1
ATOM 817 C CA . ASP A 1 102 ? -14.768 5.888 13.883 1.00 96.94 102 ASP A CA 1
ATOM 818 C C . ASP A 1 102 ? -15.193 5.538 15.306 1.00 96.94 102 ASP A C 1
ATOM 820 O O . ASP A 1 102 ? -14.713 6.132 16.266 1.00 96.94 102 ASP A O 1
ATOM 824 N N . LYS A 1 103 ? -16.038 4.512 15.455 1.00 97.56 103 LYS A N 1
ATOM 825 C CA . LYS A 1 103 ? -16.477 4.059 16.773 1.00 97.56 103 LYS A CA 1
ATOM 826 C C . LYS A 1 103 ? -15.301 3.604 17.640 1.00 97.56 103 LYS A C 1
ATOM 828 O O . LYS A 1 103 ? -15.269 3.906 18.828 1.00 97.56 103 LYS A O 1
ATOM 833 N N . GLN A 1 104 ? -14.358 2.856 17.070 1.00 97.75 104 GLN A N 1
ATOM 834 C CA . GLN A 1 104 ? -13.201 2.397 17.832 1.00 97.75 104 GLN A CA 1
ATOM 835 C C . GLN A 1 104 ? -12.260 3.559 18.168 1.00 97.75 104 GLN A C 1
ATOM 837 O O . GLN A 1 104 ? -11.728 3.593 19.271 1.00 97.75 104 GLN A O 1
ATOM 842 N N . ASP A 1 105 ? -12.086 4.516 17.256 1.00 96.81 105 ASP A N 1
ATOM 843 C CA . ASP A 1 105 ? -11.274 5.709 17.503 1.00 96.81 105 ASP A CA 1
ATOM 844 C C . ASP A 1 105 ? -11.871 6.564 18.642 1.00 96.81 105 ASP A C 1
ATOM 846 O O . ASP A 1 105 ? -11.124 7.028 19.501 1.00 96.81 105 ASP A O 1
ATOM 850 N N . GLU A 1 106 ? -13.203 6.691 18.723 1.00 97.75 106 GLU A N 1
ATOM 851 C CA . GLU A 1 106 ? -13.899 7.345 19.845 1.00 97.75 106 GLU A CA 1
ATOM 852 C C . GLU A 1 106 ? -13.704 6.604 21.183 1.00 97.75 106 GLU A C 1
ATOM 854 O O . GLU A 1 106 ? -13.502 7.233 22.225 1.00 97.75 106 GLU A O 1
ATOM 859 N N . GLU A 1 107 ? -13.767 5.267 21.182 1.00 97.50 107 GLU A N 1
ATOM 860 C CA . GLU A 1 107 ? -13.526 4.442 22.378 1.00 97.50 107 GLU A CA 1
ATOM 861 C C . GLU A 1 107 ? -12.068 4.562 22.866 1.00 97.50 107 GLU A C 1
ATOM 863 O O . GLU A 1 107 ? -11.812 4.658 24.074 1.00 97.50 107 GLU A O 1
ATOM 868 N N . ASP A 1 108 ? -11.123 4.605 21.927 1.00 97.69 108 ASP A N 1
ATOM 869 C CA . ASP A 1 108 ? -9.692 4.784 22.172 1.00 97.69 108 ASP A CA 1
ATOM 870 C C . ASP A 1 108 ? -9.400 6.194 22.725 1.00 97.69 108 ASP A C 1
ATOM 872 O O . ASP A 1 108 ? -8.661 6.324 23.706 1.00 97.69 108 ASP A O 1
ATOM 876 N N . ASP A 1 109 ? -10.047 7.238 22.189 1.00 97.25 109 ASP A N 1
ATOM 877 C CA . ASP A 1 109 ? -9.984 8.612 22.715 1.00 97.25 109 ASP A CA 1
ATOM 878 C C . ASP A 1 109 ? -10.478 8.684 24.167 1.00 97.25 109 ASP A C 1
ATOM 880 O O . ASP A 1 109 ? -9.817 9.265 25.033 1.00 97.25 109 ASP A O 1
ATOM 884 N N . PHE A 1 110 ? -11.615 8.044 24.466 1.00 97.00 110 PHE A N 1
ATOM 885 C CA . PHE A 1 110 ? -12.171 7.983 25.824 1.00 97.00 110 PHE A CA 1
ATOM 886 C C . PHE A 1 110 ? -11.243 7.262 26.807 1.00 97.00 110 PHE A C 1
ATOM 888 O O . PHE A 1 110 ? -11.208 7.588 27.997 1.00 97.00 110 PHE A O 1
ATOM 895 N N . SER A 1 111 ? -10.497 6.282 26.303 1.00 96.31 111 SER A N 1
ATOM 896 C CA . SER A 1 111 ? -9.543 5.479 27.068 1.00 96.31 111 SER A CA 1
ATOM 897 C C . SER A 1 111 ? -8.157 6.128 27.165 1.00 96.31 111 SER A C 1
ATOM 899 O O . SER A 1 111 ? -7.292 5.612 27.875 1.00 96.31 111 SER A O 1
ATOM 901 N N . GLY A 1 112 ? -7.939 7.260 26.485 1.00 96.38 112 GLY A N 1
ATOM 902 C CA . GLY A 1 112 ? -6.661 7.973 26.456 1.00 96.38 112 GLY A CA 1
ATOM 903 C C . GLY A 1 112 ? -5.571 7.253 25.658 1.00 96.38 112 GLY A C 1
ATOM 904 O O . GLY A 1 112 ? -4.389 7.405 25.969 1.00 96.38 112 GLY A O 1
ATOM 905 N N . VAL A 1 113 ? -5.949 6.444 24.666 1.00 97.44 113 VAL A N 1
ATOM 906 C CA . VAL A 1 113 ? -5.015 5.724 23.793 1.00 97.44 113 VAL A CA 1
ATOM 907 C C . VAL A 1 113 ? -4.469 6.678 22.732 1.00 97.44 113 VAL A C 1
ATOM 909 O O . VAL A 1 113 ? -5.220 7.257 21.939 1.00 97.44 113 VAL A O 1
ATOM 912 N N . ASP A 1 114 ? -3.144 6.814 22.701 1.00 95.81 114 ASP A N 1
ATOM 913 C CA . ASP A 1 114 ? -2.442 7.666 21.744 1.00 95.81 114 ASP A CA 1
ATOM 914 C C . ASP A 1 114 ? -2.661 7.198 20.297 1.00 95.81 114 ASP A C 1
ATOM 916 O O . ASP A 1 114 ? -2.608 5.996 20.021 1.00 95.81 114 ASP A O 1
ATOM 920 N N . GLU A 1 115 ? -2.868 8.139 19.369 1.00 93.19 115 GLU A N 1
ATOM 921 C CA . GLU A 1 115 ? -3.147 7.847 17.954 1.00 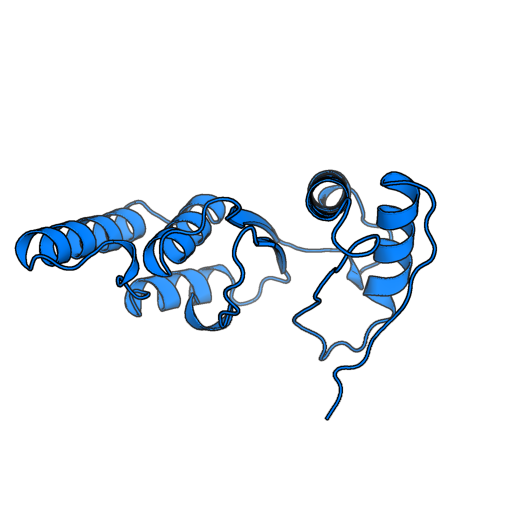93.19 115 GLU A CA 1
ATOM 922 C C . GLU A 1 115 ? -2.081 6.934 17.340 1.00 93.19 115 GLU A C 1
ATOM 924 O O . GLU A 1 115 ? -2.435 5.988 16.636 1.00 93.19 115 GLU A O 1
ATOM 929 N N . SER A 1 116 ? -0.799 7.149 17.664 1.00 91.31 116 SER A N 1
ATOM 930 C CA . SER A 1 116 ? 0.317 6.379 17.098 1.00 91.31 116 SER A CA 1
ATOM 931 C C . SER A 1 116 ? 0.361 4.921 17.555 1.00 91.31 116 SER A C 1
ATOM 933 O O . SER A 1 116 ? 0.952 4.075 16.886 1.00 91.31 116 SER A O 1
ATOM 935 N N . SER A 1 117 ? -0.305 4.611 18.670 1.00 92.69 117 SER A N 1
ATOM 936 C CA . SER A 1 117 ? -0.375 3.266 19.250 1.00 92.69 117 SER A CA 1
ATOM 937 C C . SER A 1 117 ? -1.578 2.447 18.774 1.00 92.69 117 SER A C 1
ATOM 939 O O . SER A 1 117 ? -1.701 1.273 19.129 1.00 92.69 117 SER A O 1
ATOM 941 N N . ARG A 1 118 ? -2.475 3.041 17.973 1.00 94.81 118 ARG A N 1
ATOM 942 C CA . ARG A 1 118 ? -3.698 2.375 17.509 1.00 94.81 118 ARG A CA 1
ATOM 943 C C . ARG A 1 118 ? -3.379 1.339 16.439 1.00 94.81 118 ARG A C 1
ATOM 945 O O . ARG A 1 118 ? -2.918 1.668 15.344 1.00 94.81 118 ARG A O 1
ATOM 952 N N . SER A 1 119 ? -3.686 0.088 16.758 1.00 93.69 119 SER A N 1
ATOM 953 C CA . SER A 1 119 ? -3.518 -1.051 15.863 1.00 93.69 119 SER A CA 1
ATOM 954 C C . SER A 1 119 ? -4.688 -1.210 14.890 1.00 93.69 119 SER A C 1
ATOM 956 O O . SER A 1 119 ? -5.750 -0.583 15.017 1.00 93.69 119 SER A O 1
ATOM 958 N N . VAL A 1 120 ? -4.510 -2.098 13.916 1.00 95.12 120 VAL A N 1
ATOM 959 C CA . VAL A 1 120 ? -5.577 -2.535 13.006 1.00 95.12 120 VAL A CA 1
ATOM 960 C C . VAL A 1 120 ? -6.802 -3.096 13.744 1.00 95.12 120 VAL A C 1
ATOM 962 O O . VAL A 1 120 ? -6.692 -3.737 14.788 1.00 95.12 120 VAL A O 1
ATOM 965 N N . ILE A 1 121 ? -7.992 -2.911 13.166 1.00 96.62 121 ILE A N 1
ATOM 966 C CA . ILE A 1 121 ? -9.215 -3.607 13.583 1.00 96.62 121 ILE A CA 1
ATOM 967 C C . ILE A 1 121 ? -9.357 -4.877 12.749 1.00 96.62 121 ILE A C 1
ATOM 969 O O . ILE A 1 121 ? -9.543 -4.811 11.531 1.00 96.62 121 ILE A O 1
ATOM 973 N N . GLU A 1 122 ? -9.360 -6.039 13.401 1.00 94.94 122 GLU A N 1
ATOM 974 C CA . GLU A 1 122 ? -9.484 -7.346 12.736 1.00 94.94 122 GLU A CA 1
ATOM 975 C C . GLU A 1 122 ? -10.718 -7.420 11.823 1.00 94.94 122 GLU A C 1
ATOM 977 O O . GLU A 1 122 ? -10.639 -7.844 10.670 1.00 94.94 122 GLU A O 1
ATOM 982 N N . ARG A 1 123 ? -11.870 -6.932 12.304 1.00 95.12 123 ARG A N 1
ATOM 983 C CA . ARG A 1 123 ? -13.116 -6.920 11.527 1.00 95.12 123 ARG A CA 1
ATOM 984 C C . ARG A 1 123 ? -12.999 -6.106 10.237 1.00 95.12 123 ARG A C 1
ATOM 986 O O . ARG A 1 123 ? -13.579 -6.502 9.229 1.00 95.12 123 ARG A O 1
ATOM 993 N N . VAL A 1 124 ? -12.276 -4.988 10.261 1.00 96.31 124 VAL A N 1
ATOM 994 C CA . VAL A 1 124 ? -12.026 -4.169 9.065 1.00 96.31 124 VAL A CA 1
ATOM 995 C C . VAL A 1 124 ? -11.096 -4.908 8.110 1.00 96.31 124 VAL A C 1
ATOM 997 O O . VAL A 1 124 ? -11.392 -4.974 6.918 1.00 96.31 124 VAL A O 1
ATOM 1000 N N . GLY A 1 125 ? -10.058 -5.562 8.637 1.00 95.06 125 GLY A N 1
ATOM 1001 C CA . GLY A 1 125 ? -9.152 -6.391 7.842 1.00 95.06 125 GLY A CA 1
ATOM 1002 C C . GLY A 1 125 ? -9.875 -7.522 7.115 1.00 95.06 125 GLY A C 1
ATOM 1003 O O . GLY A 1 125 ? -9.681 -7.715 5.921 1.00 95.06 125 GLY A O 1
ATOM 1004 N N . LEU A 1 126 ? -10.826 -8.193 7.771 1.00 94.31 126 LEU A N 1
ATOM 1005 C CA . LEU A 1 126 ? -11.664 -9.207 7.121 1.00 94.31 126 LEU A CA 1
ATOM 1006 C C . LEU A 1 126 ? -12.498 -8.644 5.958 1.00 94.31 126 LEU A C 1
ATOM 1008 O O . LEU A 1 126 ? -12.700 -9.335 4.959 1.00 94.31 126 LEU A O 1
ATOM 1012 N N . MET A 1 127 ? -12.987 -7.406 6.062 1.00 95.31 127 MET A N 1
ATOM 1013 C CA . MET A 1 127 ? -13.763 -6.765 4.992 1.00 95.31 127 MET A CA 1
ATOM 1014 C C . MET A 1 127 ? -12.872 -6.327 3.821 1.00 95.31 127 MET A C 1
ATOM 1016 O O . MET A 1 127 ? -13.258 -6.500 2.660 1.00 95.31 127 MET A O 1
ATOM 1020 N N . ILE A 1 128 ? -11.663 -5.834 4.107 1.00 94.94 128 ILE A N 1
ATOM 1021 C CA . ILE A 1 128 ? -10.627 -5.562 3.098 1.00 94.94 128 ILE A CA 1
ATOM 1022 C C . ILE A 1 128 ? -10.267 -6.863 2.371 1.00 94.94 128 ILE A C 1
ATOM 1024 O O . ILE A 1 128 ? -10.386 -6.932 1.144 1.00 94.94 128 ILE A O 1
ATOM 1028 N N . HIS A 1 129 ? -9.960 -7.923 3.123 1.00 93.19 129 HIS A N 1
ATOM 1029 C CA . HIS A 1 129 ? -9.650 -9.247 2.592 1.00 93.19 129 HIS A CA 1
ATOM 1030 C C . HIS A 1 129 ? -10.732 -9.743 1.630 1.00 93.19 129 HIS A C 1
ATOM 1032 O O . HIS A 1 129 ? -10.452 -10.137 0.499 1.00 93.19 129 HIS A O 1
ATOM 1038 N N . GLN A 1 130 ? -11.996 -9.703 2.063 1.00 93.44 130 GLN A N 1
ATOM 1039 C CA . GLN A 1 130 ? -13.140 -10.132 1.256 1.00 93.44 130 GLN A CA 1
ATOM 1040 C C . GLN A 1 130 ? -13.288 -9.317 -0.032 1.00 93.44 130 GLN A C 1
ATOM 1042 O O . GLN A 1 130 ? -13.645 -9.883 -1.063 1.00 93.44 130 GLN A O 1
ATOM 1047 N N . THR A 1 131 ? -12.986 -8.019 0.014 1.00 93.38 131 THR A N 1
ATOM 1048 C CA . THR A 1 131 ? -13.063 -7.122 -1.149 1.00 93.38 131 THR A CA 1
ATOM 1049 C C . THR A 1 131 ? -11.965 -7.404 -2.173 1.00 93.38 131 THR A C 1
ATOM 1051 O O . THR A 1 131 ? -12.201 -7.321 -3.381 1.00 93.38 131 THR A O 1
ATOM 1054 N N . LEU A 1 132 ? -10.763 -7.738 -1.702 1.00 92.50 132 LEU A N 1
ATOM 1055 C CA . LEU A 1 132 ? -9.610 -8.043 -2.549 1.00 92.50 132 LEU A CA 1
ATOM 1056 C C . LEU A 1 132 ? -9.609 -9.488 -3.052 1.00 92.50 132 LEU A C 1
ATOM 1058 O O . LEU A 1 132 ? -9.006 -9.789 -4.089 1.00 92.50 132 LEU A O 1
ATOM 1062 N N . ARG A 1 133 ? -10.292 -10.393 -2.346 1.00 91.69 133 ARG A N 1
ATOM 1063 C CA . ARG A 1 133 ? -10.314 -11.822 -2.652 1.00 91.69 133 ARG A CA 1
ATOM 1064 C C . ARG A 1 133 ? -10.768 -12.085 -4.086 1.00 91.69 133 ARG A C 1
ATOM 1066 O O . ARG A 1 133 ? -11.839 -11.671 -4.514 1.00 91.69 133 ARG A O 1
ATOM 1073 N N . GLY A 1 134 ? -9.956 -12.852 -4.813 1.00 88.81 134 GLY A N 1
ATOM 1074 C CA . GLY A 1 134 ? -10.245 -13.236 -6.196 1.00 88.81 134 GLY A CA 1
ATOM 1075 C C . GLY A 1 134 ? -9.941 -12.153 -7.233 1.00 88.81 134 GLY A C 1
ATOM 1076 O O . GLY A 1 134 ? -10.134 -12.414 -8.415 1.00 88.81 134 GLY A O 1
ATOM 1077 N N . SER A 1 135 ? -9.435 -10.988 -6.816 1.00 90.56 135 SER A N 1
ATOM 1078 C CA . SER A 1 135 ? -8.894 -9.970 -7.718 1.00 90.56 135 SER A CA 1
ATOM 1079 C C . SER A 1 135 ? -7.368 -10.031 -7.750 1.00 90.56 135 SER A C 1
ATOM 1081 O O . SER A 1 135 ? -6.716 -10.282 -6.733 1.00 90.56 135 SER A O 1
ATOM 1083 N N . LYS A 1 136 ? -6.782 -9.802 -8.922 1.00 89.50 136 LYS A N 1
ATOM 1084 C CA . LYS A 1 136 ? -5.353 -9.551 -9.075 1.00 89.50 136 LYS A CA 1
ATOM 1085 C C . LYS A 1 136 ? -5.123 -8.056 -8.898 1.00 89.50 136 LYS A C 1
ATOM 1087 O O . LYS A 1 136 ? -5.540 -7.266 -9.738 1.00 89.50 136 LYS A O 1
ATOM 1092 N N . PHE A 1 137 ? -4.452 -7.660 -7.827 1.00 90.88 137 PHE A N 1
ATOM 1093 C CA . PHE A 1 137 ? -4.232 -6.251 -7.516 1.00 90.88 137 PHE A CA 1
ATOM 1094 C C . PHE A 1 137 ? -2.749 -5.915 -7.381 1.00 90.88 137 PHE A C 1
ATOM 1096 O O . PHE A 1 137 ? -1.930 -6.778 -7.070 1.00 90.88 137 PHE A O 1
ATOM 1103 N N . MET A 1 138 ? -2.421 -4.651 -7.634 1.00 91.19 138 MET A N 1
ATOM 1104 C CA . MET A 1 138 ? -1.130 -4.050 -7.315 1.00 91.19 138 MET A CA 1
ATOM 1105 C C . MET A 1 138 ? -1.372 -2.969 -6.272 1.00 91.19 138 MET A C 1
ATOM 1107 O O . MET A 1 138 ? -2.163 -2.057 -6.511 1.00 91.19 138 MET A O 1
ATOM 1111 N N . MET A 1 139 ? -0.696 -3.067 -5.133 1.00 91.50 139 MET A N 1
ATOM 1112 C CA . MET A 1 139 ? -0.689 -2.011 -4.129 1.00 91.50 139 MET A CA 1
ATOM 1113 C C . MET A 1 139 ? 0.637 -1.262 -4.224 1.00 91.50 139 MET A C 1
ATOM 1115 O O . MET A 1 139 ? 1.702 -1.865 -4.132 1.00 91.50 139 MET A O 1
ATOM 1119 N N . ILE A 1 140 ? 0.564 0.046 -4.449 1.00 91.81 140 ILE A N 1
ATOM 1120 C CA . ILE A 1 140 ? 1.717 0.939 -4.501 1.00 91.81 140 ILE A CA 1
ATOM 1121 C C . ILE A 1 140 ? 1.702 1.753 -3.223 1.00 91.81 140 ILE A C 1
ATOM 1123 O O . ILE A 1 140 ? 0.749 2.486 -2.957 1.00 91.81 140 ILE A O 1
ATOM 1127 N N . PHE A 1 141 ? 2.769 1.607 -2.452 1.00 88.06 141 PHE A N 1
ATOM 1128 C CA . PHE A 1 141 ? 2.894 2.214 -1.146 1.00 88.06 141 PHE A CA 1
ATOM 1129 C C . PHE A 1 141 ? 4.013 3.254 -1.141 1.00 88.06 141 PHE A C 1
ATOM 1131 O O . PHE A 1 141 ? 5.164 2.935 -1.443 1.00 88.06 141 PHE A O 1
ATOM 1138 N N . LEU A 1 142 ? 3.680 4.499 -0.798 1.00 87.94 142 LEU A N 1
ATOM 1139 C CA . LEU A 1 142 ? 4.675 5.528 -0.505 1.00 87.94 142 LEU A CA 1
ATOM 1140 C C . LEU A 1 142 ? 4.933 5.537 1.004 1.00 87.94 142 LEU A C 1
ATOM 1142 O O . LEU A 1 142 ? 4.204 6.201 1.736 1.00 87.94 142 LEU A O 1
ATOM 1146 N N . ASN A 1 143 ? 5.961 4.810 1.455 1.00 79.75 143 ASN A N 1
ATOM 1147 C CA . ASN A 1 143 ? 6.408 4.876 2.848 1.00 79.75 143 ASN A CA 1
ATOM 1148 C C . ASN A 1 143 ? 7.253 6.131 3.062 1.00 79.75 143 ASN A C 1
ATOM 1150 O O . ASN A 1 143 ? 8.321 6.247 2.461 1.00 79.75 143 ASN A O 1
ATOM 1154 N N . GLY A 1 144 ? 6.801 7.058 3.903 1.00 76.25 144 GLY A N 1
ATOM 1155 C CA . GLY A 1 144 ? 7.652 8.146 4.398 1.00 76.25 144 GLY A CA 1
ATOM 1156 C C . GLY A 1 144 ? 8.277 7.871 5.762 1.00 76.25 144 GLY A C 1
ATOM 1157 O O . GLY A 1 144 ? 9.001 8.722 6.268 1.00 76.25 144 GLY A O 1
ATOM 1158 N N . SER A 1 145 ? 7.982 6.720 6.369 1.00 75.06 145 SER A N 1
ATOM 1159 C CA . SER A 1 145 ? 8.502 6.336 7.679 1.00 75.06 145 SER A CA 1
ATOM 1160 C C . SER A 1 145 ? 9.681 5.373 7.573 1.00 75.06 145 SER A C 1
ATOM 1162 O O . SER A 1 145 ? 9.826 4.653 6.587 1.00 75.06 145 SER A O 1
ATOM 1164 N N . ASP A 1 146 ? 10.457 5.292 8.653 1.00 74.31 146 ASP A N 1
ATOM 1165 C CA . ASP A 1 146 ? 11.485 4.263 8.847 1.00 74.31 146 ASP A CA 1
ATOM 1166 C C . ASP A 1 146 ? 10.903 2.951 9.416 1.00 74.31 146 ASP A C 1
ATOM 1168 O O . ASP A 1 146 ? 11.640 2.074 9.868 1.00 74.31 146 ASP A O 1
ATOM 1172 N N . VAL A 1 147 ? 9.571 2.820 9.450 1.00 70.50 147 VAL A N 1
ATOM 1173 C CA . VAL A 1 147 ? 8.878 1.666 10.024 1.00 70.50 147 VAL A CA 1
ATOM 1174 C C . VAL A 1 147 ? 8.615 0.636 8.931 1.00 70.50 147 VAL A C 1
ATOM 1176 O O . VAL A 1 147 ? 7.952 0.913 7.928 1.00 70.50 147 VAL A O 1
ATOM 1179 N N . GLU A 1 148 ? 9.121 -0.574 9.152 1.00 71.12 148 GLU A N 1
ATOM 1180 C CA . GLU A 1 148 ? 8.698 -1.767 8.427 1.00 71.12 148 GLU A CA 1
ATOM 1181 C C . GLU A 1 148 ? 7.442 -2.326 9.097 1.00 71.12 148 GLU A C 1
ATOM 1183 O O . GLU A 1 148 ? 7.378 -2.452 10.321 1.00 71.12 148 GLU A O 1
ATOM 1188 N N . PHE A 1 149 ? 6.435 -2.661 8.301 1.00 73.19 149 PHE A N 1
ATOM 1189 C CA . PHE A 1 149 ? 5.182 -3.205 8.801 1.00 73.19 149 PHE A CA 1
ATOM 1190 C C . PHE A 1 149 ? 4.684 -4.318 7.879 1.00 73.19 149 PHE A C 1
ATOM 1192 O O . PHE A 1 149 ? 4.978 -4.350 6.680 1.00 73.19 149 PHE A O 1
ATOM 1199 N N . ASP A 1 150 ? 3.912 -5.243 8.445 1.00 78.31 150 ASP A N 1
ATOM 1200 C CA . ASP A 1 150 ? 3.315 -6.333 7.684 1.00 78.31 150 ASP A CA 1
ATOM 1201 C C . ASP A 1 150 ? 2.060 -5.841 6.957 1.00 78.31 150 ASP A C 1
ATOM 1203 O O . ASP A 1 150 ? 1.007 -5.646 7.562 1.00 78.31 150 ASP A O 1
ATOM 1207 N N . VAL A 1 151 ? 2.159 -5.673 5.636 1.00 77.06 151 VAL A N 1
ATOM 1208 C CA . VAL A 1 151 ? 1.015 -5.305 4.786 1.00 77.06 151 VAL A CA 1
ATOM 1209 C C . VAL A 1 151 ? -0.137 -6.313 4.927 1.00 77.06 151 VAL A C 1
ATOM 1211 O O . VAL A 1 151 ? -1.302 -5.937 4.821 1.00 77.06 151 VAL A O 1
ATOM 1214 N N . GLY A 1 152 ? 0.162 -7.587 5.208 1.00 79.44 152 GLY A N 1
ATOM 1215 C CA . GLY A 1 152 ? -0.847 -8.625 5.412 1.00 79.44 152 GLY A CA 1
ATOM 1216 C C . GLY A 1 152 ? -1.718 -8.411 6.652 1.00 79.44 152 GLY A C 1
ATOM 1217 O O . GLY A 1 152 ? -2.845 -8.902 6.688 1.00 79.44 152 GLY A O 1
ATOM 1218 N N . ALA A 1 153 ? -1.250 -7.643 7.641 1.00 81.56 153 ALA A N 1
ATOM 1219 C CA . ALA A 1 153 ? -2.014 -7.353 8.852 1.00 81.56 153 ALA A CA 1
ATOM 1220 C C . ALA A 1 153 ? -3.243 -6.461 8.586 1.00 81.56 153 ALA A C 1
ATOM 1222 O O . ALA A 1 153 ? -4.187 -6.460 9.378 1.00 81.56 153 ALA A O 1
ATOM 1223 N N . PHE A 1 154 ? -3.271 -5.727 7.466 1.00 82.62 154 PHE A N 1
ATOM 1224 C CA . PHE A 1 154 ? -4.378 -4.823 7.138 1.00 82.62 154 PHE A CA 1
ATOM 1225 C C . PHE A 1 154 ? -5.563 -5.503 6.436 1.00 82.62 154 PHE A C 1
ATOM 1227 O O . PHE A 1 154 ? -6.632 -4.889 6.411 1.00 82.62 154 PHE A O 1
ATOM 1234 N N . GLY A 1 155 ? -5.412 -6.732 5.913 1.00 77.69 155 GLY A N 1
ATOM 1235 C CA . GLY A 1 155 ? -6.468 -7.511 5.232 1.00 77.69 155 GLY A CA 1
ATOM 1236 C C . GLY A 1 155 ? -6.033 -8.245 3.963 1.00 77.69 155 GLY A C 1
ATOM 1237 O O . GLY A 1 155 ? -5.345 -7.625 3.127 1.00 77.69 155 GLY A O 1
#

Sequence (155 aa):
MSLPQLEIFAKDVDEAREEIFRVLPMMDRSVRIIYFDGWGGFGVSAVLRSIAKVLPSVRTAPELCFDRIIHIDCSEWKSERTMQRLIAEELKLDHSVISILDKQDEEDDFSGVDESSRSVIERVGLMIHQTLRGSKFMMIFLNGSDVEFDVGAFG

Secondary structure (DSSP, 8-state):
-PPP------SSHHHHHHHHHHHGGGS-TT-------TTTSSSHHHHHHHHHHHGGG--SSTTT--SEEEEEEETT---HHHHHHHHHHHTT--HHHHHHHHHHHHHHHHTT--GGGPPPPHHHHHHHHHHHTT--EEEEEEE-SS----GGGG-

pLDDT: mean 88.69, std 8.31, range [40.75, 97.75]

Organism: Triticum urartu (NCBI:txid4572)

Radius of gyration: 17.2 Å; chains: 1; bounding box: 40×27×50 Å

Foldseek 3Di:
DDDDDDDDDDDDLVRLLVSCVVCQLVDDPPDDDDDDCDPVNPCLVVNLVVNLVCLPVDPP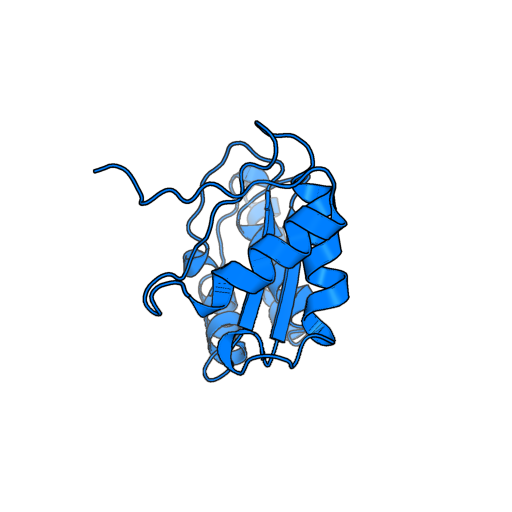DPSSDFPEEAEDEPLPPQAQLVRLVSLCVSLVPDVVLVVVSVVVVVVCVVVVNGRHRDHEDVVSQVSSCVSCPPTGYHYRYDDNDPDDDDPNRSD